Protein AF-A0A0M3IJB9-F1 (afdb_monomer_lite)

Radius of gyration: 31.83 Å; chains: 1; bounding box: 70×58×78 Å

Foldseek 3Di:
DPDDDPQLVVLVVVCVVVVNPDDDSVVSVVVVVVVVVVVVCCVVCVVVPDDPPDPVNVVVVCCVVPVDDDPDDDPDPDDDDDPPVPDPPDPPDDDDDPVVVVVVVVVVVVVVVVVVVPPPDDDDDPDPPPPPPVPPPPPPPPPPPDD

Organism: Ascaris lumbricoides (NCBI:txid6252)

pLDDT: mean 75.04, std 16.65, range [38.22, 95.81]

InterPro domains:
  IPR003162 Transcription initiation factor TAFII31 [PF02291] (3-40)
  IPR003162 Transcription initiation factor TAFII31 [PF02291] (52-94)
  IPR003162 Transcription initiation factor TAFII31 [cd07979] (5-73)
  IPR009072 Histone-fold [G3DSA:1.10.20.10] (5-51)
  IPR051431 Transcription initiation factor TFIID subunit 9/TAF9 [PTHR48068] (52-127)

Secondary structure (DSSP, 8-state):
-PPPPHHHHHHHHHHHHTT-----HHHHHHHHHHHHHHHHHHHHHTTS---SPPHHHHHHHHHHHHTSPPPP--S--S--PPPGGG-TTS-------HHHHHHHHHHHHHHHHHHHHT-SS-----PPP----S-------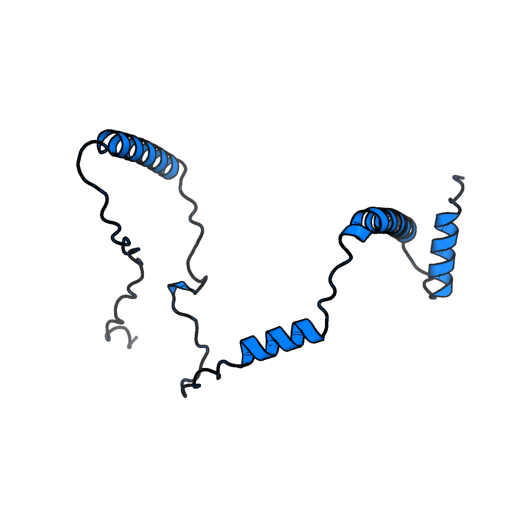TTSS--

Structure (mmCIF, N/CA/C/O backbone):
data_AF-A0A0M3IJB9-F1
#
_entry.id   AF-A0A0M3IJB9-F1
#
loop_
_atom_site.group_PDB
_atom_site.id
_atom_site.type_symbol
_atom_site.label_atom_id
_atom_site.label_alt_id
_atom_site.label_comp_id
_atom_site.label_asym_id
_atom_site.label_entity_id
_atom_site.label_seq_id
_atom_site.pdbx_PDB_ins_code
_atom_site.Cartn_x
_atom_site.Cartn_y
_atom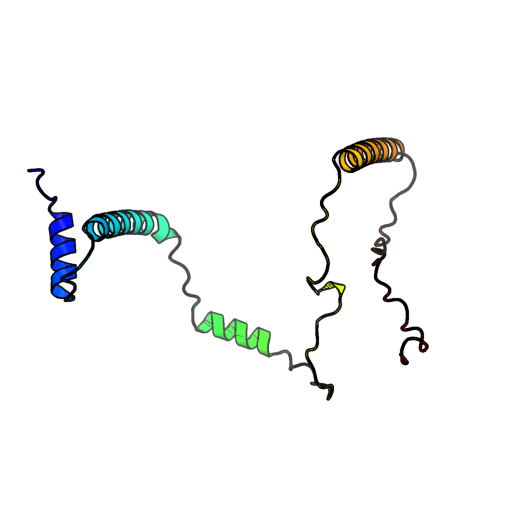_site.Cartn_z
_atom_site.occupancy
_atom_site.B_iso_or_equiv
_atom_site.auth_seq_id
_atom_site.auth_comp_id
_atom_site.auth_asym_id
_atom_site.auth_atom_id
_atom_site.pdbx_PDB_model_num
ATOM 1 N N . MET A 1 1 ? -2.837 -3.176 41.509 1.00 40.03 1 MET A N 1
ATOM 2 C CA . MET A 1 1 ? -3.456 -3.223 40.167 1.00 40.03 1 MET A CA 1
ATOM 3 C C . MET A 1 1 ? -3.021 -1.966 39.438 1.00 40.03 1 MET A C 1
ATOM 5 O O . MET A 1 1 ? -3.273 -0.887 39.954 1.00 40.03 1 MET A O 1
ATOM 9 N N . SER A 1 2 ? -2.270 -2.094 38.342 1.00 54.91 2 SER A N 1
ATOM 10 C CA . SER A 1 2 ? -1.839 -0.931 37.553 1.00 54.91 2 SER A CA 1
ATOM 11 C C . SER A 1 2 ? -3.079 -0.281 36.938 1.00 54.91 2 SER A C 1
ATOM 13 O O . SER A 1 2 ? -3.864 -0.980 36.297 1.00 54.91 2 SER A O 1
ATOM 15 N N . ALA A 1 3 ? -3.306 1.006 37.198 1.00 82.56 3 ALA A N 1
ATOM 16 C CA . ALA A 1 3 ? -4.453 1.721 36.654 1.00 82.56 3 ALA A CA 1
ATOM 17 C C . ALA A 1 3 ? -4.351 1.755 35.122 1.00 82.56 3 ALA A C 1
ATOM 19 O O . ALA A 1 3 ? -3.315 2.132 34.573 1.00 82.56 3 ALA A O 1
ATOM 20 N N . ILE A 1 4 ? -5.413 1.335 34.433 1.00 82.62 4 ILE A N 1
ATOM 21 C CA . ILE A 1 4 ? -5.486 1.422 32.972 1.00 82.62 4 ILE A CA 1
ATOM 22 C C . ILE A 1 4 ? -5.527 2.916 32.608 1.00 82.62 4 ILE A C 1
ATOM 24 O O . ILE A 1 4 ? -6.342 3.644 33.182 1.00 82.62 4 ILE A O 1
ATOM 28 N N . PRO A 1 5 ? -4.662 3.401 31.698 1.00 91.00 5 PRO A N 1
ATOM 29 C CA . PRO A 1 5 ? -4.654 4.808 31.322 1.00 91.00 5 PRO A CA 1
ATOM 30 C C . PRO A 1 5 ? -5.958 5.188 30.611 1.00 91.00 5 PRO A C 1
ATOM 32 O O . PRO A 1 5 ? -6.550 4.377 29.898 1.00 91.00 5 PRO A O 1
ATOM 35 N N . HIS A 1 6 ? -6.381 6.442 30.778 1.00 90.44 6 HIS A N 1
ATOM 36 C CA . HIS A 1 6 ? -7.628 6.964 30.211 1.00 90.44 6 HIS A CA 1
ATOM 37 C C . HIS A 1 6 ? -7.747 6.709 28.698 1.00 90.44 6 HIS A C 1
ATOM 39 O O . HIS A 1 6 ? -8.786 6.265 28.218 1.00 90.44 6 HIS A O 1
ATOM 45 N N . ASP A 1 7 ? -6.665 6.893 27.945 1.00 91.44 7 ASP A N 1
ATOM 46 C CA . ASP A 1 7 ? -6.693 6.766 26.483 1.00 91.44 7 ASP A CA 1
ATOM 47 C C . ASP A 1 7 ? -6.871 5.314 26.018 1.00 91.44 7 ASP A C 1
ATOM 49 O O . ASP A 1 7 ? -7.494 5.054 24.988 1.00 91.44 7 ASP A O 1
ATOM 53 N N . ALA A 1 8 ? -6.425 4.346 26.824 1.00 91.75 8 ALA A N 1
ATOM 54 C CA . ALA A 1 8 ? -6.732 2.942 26.581 1.00 91.75 8 ALA A CA 1
ATOM 55 C C . ALA A 1 8 ? -8.228 2.652 26.788 1.00 91.75 8 ALA A C 1
ATOM 57 O O . ALA A 1 8 ? -8.794 1.875 26.024 1.00 91.75 8 ALA A O 1
ATOM 58 N N . LEU A 1 9 ? -8.891 3.302 27.755 1.00 92.38 9 LEU A N 1
ATOM 59 C CA . LEU A 1 9 ? -10.343 3.176 27.944 1.00 92.38 9 LEU A CA 1
ATOM 60 C C . LEU A 1 9 ? -11.120 3.749 26.753 1.00 92.38 9 LEU A C 1
ATOM 62 O O . LEU A 1 9 ? -12.104 3.152 26.325 1.00 92.38 9 LEU A O 1
ATOM 66 N N . VAL A 1 10 ? -10.661 4.864 26.175 1.00 93.69 10 VAL A N 1
ATOM 67 C CA . VAL A 1 10 ? -11.279 5.447 24.973 1.00 93.69 10 VAL A CA 1
ATOM 68 C C . VAL A 1 10 ? -11.210 4.468 23.799 1.00 93.69 10 VAL A C 1
ATOM 70 O O . VAL A 1 10 ? -12.233 4.193 23.177 1.00 93.69 10 VAL A O 1
ATOM 73 N N . VAL A 1 11 ? -10.039 3.879 23.531 1.00 92.62 11 VAL A N 1
ATOM 74 C CA . VAL A 1 11 ? -9.880 2.881 22.456 1.00 92.62 11 VAL A CA 1
ATOM 75 C C . VAL A 1 11 ? -10.759 1.649 22.703 1.00 92.62 11 VAL A C 1
ATOM 77 O O . VAL A 1 11 ? -11.379 1.144 21.770 1.00 92.62 11 VAL A O 1
ATOM 80 N N . GLN A 1 12 ? -10.875 1.187 23.950 1.00 90.62 12 GLN A N 1
ATOM 81 C CA . GLN A 1 12 ? -11.756 0.067 24.305 1.00 90.62 12 GLN A CA 1
ATOM 82 C C . GLN A 1 12 ? -13.239 0.391 24.091 1.00 90.62 12 GLN A C 1
ATOM 84 O O . GLN A 1 12 ? -13.981 -0.450 23.586 1.00 90.62 12 GLN A O 1
ATOM 89 N N . ASN A 1 13 ? -13.672 1.609 24.422 1.00 92.62 13 ASN A N 1
ATOM 90 C CA . ASN A 1 13 ? -15.042 2.052 24.171 1.00 92.62 13 ASN A CA 1
ATOM 91 C C . ASN A 1 13 ? -15.347 2.113 22.668 1.00 92.62 13 ASN A C 1
ATOM 93 O O . ASN A 1 13 ? -16.408 1.656 22.255 1.00 92.62 13 ASN A O 1
ATOM 97 N N . VAL A 1 14 ? -14.398 2.573 21.846 1.00 94.25 14 VAL A N 1
ATOM 98 C CA . VAL A 1 14 ? -14.536 2.564 20.379 1.00 94.25 14 VAL A CA 1
ATOM 99 C C . VAL A 1 14 ? -14.662 1.136 19.838 1.00 94.25 14 VAL A C 1
ATOM 101 O O . VAL A 1 14 ? -15.543 0.860 19.027 1.00 94.25 14 VAL A O 1
ATOM 104 N N . LEU A 1 15 ? -13.824 0.201 20.300 1.00 92.75 15 LEU A N 1
ATOM 105 C CA . LEU A 1 15 ? -13.918 -1.209 19.894 1.00 92.75 15 LEU A CA 1
ATOM 106 C C . LEU A 1 15 ? -15.275 -1.816 20.279 1.00 92.75 15 LEU A C 1
ATOM 108 O O . LEU A 1 15 ? -15.885 -2.530 19.482 1.00 92.75 15 LEU A O 1
ATOM 112 N N . LYS A 1 16 ? -15.783 -1.463 21.462 1.00 92.62 16 LYS A N 1
ATOM 113 C CA . LYS A 1 16 ? -17.091 -1.893 21.958 1.00 92.62 16 LYS A CA 1
ATOM 114 C C . LYS A 1 16 ? -18.252 -1.336 21.128 1.00 92.62 16 LYS A C 1
ATOM 116 O O . LYS A 1 16 ? -19.177 -2.087 20.830 1.00 92.62 16 LYS A O 1
ATOM 121 N N . GLU A 1 17 ? -18.210 -0.063 20.731 1.00 95.25 17 GLU A N 1
ATOM 122 C CA . GLU A 1 17 ? -19.216 0.547 19.843 1.00 95.25 17 GLU A CA 1
ATOM 123 C C . GLU A 1 17 ? -19.224 -0.089 18.448 1.00 95.25 17 GLU A C 1
ATOM 125 O O . GLU A 1 17 ? -20.285 -0.268 17.855 1.00 95.25 17 GLU A O 1
ATOM 130 N N . MET A 1 18 ? -18.058 -0.511 17.957 1.00 92.50 18 MET A N 1
ATOM 131 C CA . MET A 1 18 ? -17.921 -1.231 16.686 1.00 92.50 18 MET A CA 1
ATOM 132 C C . MET A 1 18 ? -18.336 -2.712 16.775 1.00 92.50 18 MET A C 1
ATOM 134 O O . MET A 1 18 ? -18.203 -3.445 15.797 1.00 92.50 18 MET A O 1
ATOM 138 N N . GLY A 1 19 ? -18.830 -3.170 17.931 1.00 92.94 19 GLY A N 1
ATOM 139 C CA . GLY A 1 19 ? -19.249 -4.555 18.154 1.00 92.94 19 GLY A CA 1
ATOM 140 C C . GLY A 1 19 ? -18.093 -5.549 18.305 1.00 92.94 19 GLY A C 1
ATOM 141 O O . GLY A 1 19 ? -18.320 -6.756 18.266 1.00 92.94 19 GLY A O 1
ATOM 142 N N . VAL A 1 20 ? -16.857 -5.074 18.487 1.00 90.69 20 VAL A N 1
ATOM 143 C CA . VAL A 1 20 ? -15.672 -5.921 18.673 1.00 90.69 20 VAL A CA 1
ATOM 144 C C . VAL A 1 20 ? -15.473 -6.172 20.166 1.00 90.69 20 VAL A C 1
ATOM 146 O O . VAL A 1 20 ? -14.860 -5.376 20.876 1.00 90.69 20 VAL A O 1
ATOM 149 N N . THR A 1 21 ? -16.024 -7.281 20.657 1.00 85.56 21 THR A N 1
ATOM 150 C CA . THR A 1 21 ? -15.951 -7.669 22.077 1.00 85.56 21 THR A CA 1
ATOM 151 C C . THR A 1 21 ? -14.804 -8.624 22.394 1.00 85.56 21 THR A C 1
ATOM 153 O O . THR A 1 21 ? -14.373 -8.670 23.541 1.00 85.56 21 THR A O 1
ATOM 156 N N . ASP A 1 22 ? -14.307 -9.356 21.393 1.00 91.81 22 ASP A N 1
ATOM 157 C CA . ASP A 1 22 ? -13.195 -10.301 21.527 1.00 91.81 22 ASP A CA 1
ATOM 158 C C . ASP A 1 22 ? -11.964 -9.767 20.785 1.00 91.81 22 ASP A C 1
ATOM 160 O O . ASP A 1 22 ? -11.921 -9.722 19.554 1.00 91.81 22 ASP A O 1
ATOM 164 N N . TYR A 1 23 ? -10.962 -9.320 21.540 1.00 90.69 23 TYR A N 1
ATOM 165 C CA . TYR A 1 23 ? -9.683 -8.851 21.012 1.00 90.69 23 TYR A CA 1
ATOM 166 C C . TYR A 1 23 ? -8.552 -9.150 22.000 1.00 90.69 23 TYR A C 1
ATOM 168 O O . TYR A 1 23 ? -8.746 -9.199 23.215 1.00 90.69 23 TYR A O 1
ATOM 176 N N . GLU A 1 24 ? -7.332 -9.318 21.487 1.00 93.12 24 GLU A N 1
ATOM 177 C CA . GLU A 1 24 ? -6.157 -9.473 22.344 1.00 93.12 24 GLU A CA 1
ATOM 178 C C . GLU A 1 24 ? -5.844 -8.139 23.049 1.00 93.12 24 GLU A C 1
ATOM 180 O O . GLU A 1 24 ? -5.823 -7.093 22.393 1.00 93.12 24 GLU A O 1
ATOM 185 N N . PRO A 1 25 ? -5.511 -8.124 24.354 1.00 87.31 25 PRO A N 1
ATOM 186 C CA . PRO A 1 25 ? -5.204 -6.889 25.085 1.00 87.31 25 PRO A CA 1
ATOM 187 C C . PRO A 1 25 ? -4.084 -6.047 24.448 1.00 87.31 25 PRO A C 1
ATOM 189 O O . PRO A 1 25 ? -4.055 -4.826 24.615 1.00 87.31 25 PRO A O 1
ATOM 192 N N . ARG A 1 26 ? -3.182 -6.667 23.672 1.00 91.81 26 ARG A N 1
ATOM 193 C CA . ARG A 1 26 ? -2.128 -5.966 22.922 1.00 91.81 26 ARG A CA 1
ATOM 194 C C . ARG A 1 26 ? -2.668 -5.039 21.835 1.00 91.81 26 ARG A C 1
ATOM 196 O O . ARG A 1 26 ? -2.018 -4.036 21.554 1.00 91.81 26 ARG A O 1
ATOM 203 N N . VAL A 1 27 ? -3.841 -5.324 21.266 1.00 92.50 27 VAL A N 1
ATOM 204 C CA . VAL A 1 27 ? -4.451 -4.518 20.195 1.00 92.50 27 VAL A CA 1
ATOM 205 C C . VAL A 1 27 ? -4.685 -3.086 20.664 1.00 92.50 27 VAL A C 1
ATOM 207 O O . VAL A 1 27 ? -4.362 -2.147 19.946 1.00 92.50 27 VAL A O 1
ATOM 210 N N . VAL A 1 28 ? -5.153 -2.899 21.901 1.00 92.31 28 VAL A N 1
ATOM 211 C CA . VAL A 1 28 ? -5.364 -1.562 22.479 1.00 92.31 28 VAL A CA 1
ATOM 212 C C . VAL A 1 28 ? -4.049 -0.785 22.541 1.00 92.31 28 VAL A C 1
ATOM 214 O O . VAL A 1 28 ? -3.999 0.372 22.138 1.00 92.31 28 VAL A O 1
ATOM 217 N N . SER A 1 29 ? -2.963 -1.432 22.977 1.00 91.94 29 SER A N 1
ATOM 218 C CA . SER A 1 29 ? -1.636 -0.805 23.027 1.00 91.94 29 SER A CA 1
ATOM 219 C C . SER A 1 29 ? -1.087 -0.490 21.633 1.00 91.94 29 SER A C 1
ATOM 221 O O . SER A 1 29 ? -0.459 0.548 21.455 1.00 91.94 29 SER A O 1
ATOM 223 N N . GLN A 1 30 ? -1.318 -1.362 20.648 1.00 92.88 30 GLN A N 1
ATOM 224 C CA . GLN A 1 30 ? -0.873 -1.158 19.266 1.00 92.88 30 GLN A CA 1
ATOM 225 C C . GLN A 1 30 ? -1.638 -0.021 18.585 1.00 92.88 30 GLN A C 1
ATOM 227 O O . GLN A 1 30 ? -1.034 0.816 17.921 1.00 92.88 30 GLN A O 1
ATOM 232 N N . LEU A 1 31 ? -2.958 0.041 18.775 1.00 93.12 31 LEU A N 1
ATOM 233 C CA . LEU A 1 31 ? -3.790 1.132 18.269 1.00 93.12 31 LEU A CA 1
ATOM 234 C C . LEU A 1 31 ? -3.399 2.463 18.904 1.00 93.12 31 LEU A C 1
ATOM 236 O O . LEU A 1 31 ? -3.343 3.478 18.213 1.00 93.12 31 LEU A O 1
ATOM 240 N N . LEU A 1 32 ? -3.083 2.450 20.199 1.00 91.94 32 LEU A N 1
ATOM 241 C CA . LEU A 1 32 ? -2.611 3.628 20.906 1.00 91.94 32 LEU A CA 1
ATOM 242 C C . LEU A 1 32 ? -1.248 4.097 20.362 1.00 91.94 32 LEU A C 1
ATOM 244 O O . LEU A 1 32 ? -1.091 5.274 20.038 1.00 91.94 32 LEU A O 1
ATOM 248 N N . GLU A 1 33 ? -0.287 3.184 20.173 1.00 92.12 33 GLU A N 1
ATOM 249 C CA . GLU A 1 33 ? 1.006 3.502 19.547 1.00 92.12 33 GLU A CA 1
ATOM 250 C C . GLU A 1 33 ? 0.815 4.062 18.131 1.00 92.12 33 GLU A C 1
ATOM 252 O O . GLU A 1 33 ? 1.407 5.084 17.774 1.00 92.12 33 GLU A O 1
ATOM 257 N N . PHE A 1 34 ? -0.047 3.428 17.334 1.00 91.81 34 PHE A N 1
ATOM 258 C CA . PHE A 1 34 ? -0.378 3.884 15.992 1.00 91.81 34 PHE A CA 1
ATOM 259 C C . PHE A 1 34 ? -0.979 5.289 16.007 1.00 91.81 34 PHE A C 1
ATOM 261 O O . PHE A 1 34 ? -0.529 6.130 15.238 1.00 91.81 34 PHE A O 1
ATOM 268 N N . ALA A 1 35 ? -1.945 5.574 16.882 1.00 90.19 35 ALA A N 1
ATOM 269 C CA . ALA A 1 35 ? -2.585 6.882 16.967 1.00 90.19 35 ALA A CA 1
ATOM 270 C C . ALA A 1 35 ? -1.570 7.984 17.298 1.00 90.19 35 ALA A C 1
ATOM 272 O O . ALA A 1 35 ? -1.507 8.997 16.598 1.00 90.19 35 ALA A O 1
ATOM 273 N N . TYR A 1 36 ? -0.710 7.770 18.298 1.00 90.56 36 TYR A N 1
ATOM 274 C CA . TYR A 1 36 ? 0.317 8.751 18.650 1.00 90.56 36 TYR A CA 1
ATOM 275 C C . TYR A 1 36 ? 1.368 8.915 17.556 1.00 90.56 36 TYR A C 1
ATOM 277 O O . TYR A 1 36 ? 1.747 10.042 17.229 1.00 90.56 36 TYR A O 1
ATOM 285 N N . ARG A 1 37 ? 1.835 7.821 16.944 1.00 87.88 37 ARG A N 1
ATOM 286 C CA . ARG A 1 37 ? 2.767 7.904 15.813 1.00 87.88 37 ARG A CA 1
ATOM 287 C C . ARG A 1 37 ? 2.120 8.590 14.623 1.00 87.88 37 ARG A C 1
ATOM 289 O O . ARG A 1 37 ? 2.771 9.418 14.007 1.00 87.88 37 ARG A O 1
ATOM 296 N N . TYR A 1 38 ? 0.856 8.306 14.330 1.00 84.75 38 TYR A N 1
ATOM 297 C CA . TYR A 1 38 ? 0.121 8.911 13.230 1.00 84.75 38 TYR A CA 1
ATOM 298 C C . TYR A 1 38 ? -0.088 10.406 13.441 1.00 84.75 38 TYR A C 1
ATOM 300 O O . TYR A 1 38 ? 0.106 11.147 12.494 1.00 84.75 38 TYR A O 1
ATOM 308 N N . VAL A 1 39 ? -0.415 10.880 14.647 1.00 85.75 39 VAL A N 1
ATOM 309 C CA . VAL A 1 39 ? -0.544 12.323 14.931 1.00 85.75 39 VAL A CA 1
ATOM 310 C C . VAL A 1 39 ?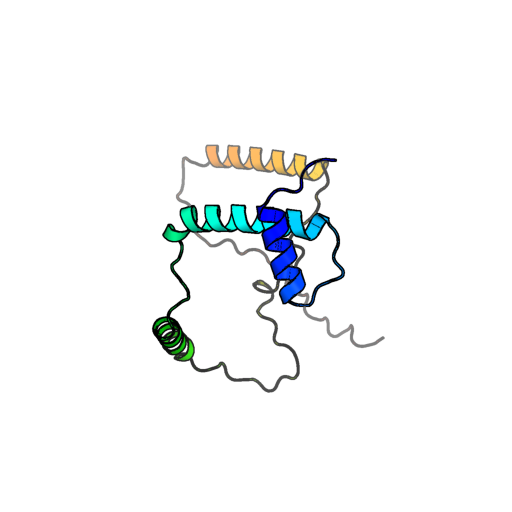 0.806 13.035 14.826 1.00 85.75 39 VAL A C 1
ATOM 312 O O . VAL A 1 39 ? 0.887 14.107 14.228 1.00 85.75 39 VAL A O 1
ATOM 315 N N . ASN A 1 40 ? 1.881 12.422 15.324 1.00 81.00 40 ASN A N 1
ATOM 316 C CA . ASN A 1 40 ? 3.235 12.955 15.154 1.00 81.00 40 ASN A CA 1
ATOM 317 C C . ASN A 1 40 ? 3.649 12.974 13.678 1.00 81.00 40 ASN A C 1
ATOM 319 O O . ASN A 1 40 ? 4.138 13.985 13.180 1.00 81.00 40 ASN A O 1
ATOM 323 N N . ILE A 1 41 ? 3.383 11.887 12.950 1.00 75.38 41 ILE A N 1
ATOM 324 C CA . ILE A 1 41 ? 3.550 11.826 11.500 1.00 75.38 41 ILE A CA 1
ATOM 325 C C . ILE A 1 41 ? 2.676 12.887 10.853 1.00 75.38 41 ILE A C 1
ATOM 327 O O . ILE A 1 41 ? 3.166 13.549 9.969 1.00 75.38 41 ILE A O 1
ATOM 331 N N . LEU A 1 42 ? 1.441 13.125 11.288 1.00 73.56 42 LEU A N 1
ATOM 332 C CA . LEU A 1 42 ? 0.544 14.123 10.713 1.00 73.56 42 LEU A CA 1
ATOM 333 C C . LEU A 1 42 ? 1.108 15.537 10.849 1.00 73.56 42 LEU A C 1
ATOM 335 O O . LEU A 1 42 ? 1.012 16.321 9.909 1.00 73.56 42 LEU A O 1
ATOM 339 N N . PHE A 1 43 ? 1.696 15.835 12.005 1.00 73.00 43 PHE A N 1
ATOM 340 C CA . PHE A 1 43 ? 2.342 17.107 12.308 1.00 73.00 43 PHE A CA 1
ATOM 341 C C . PHE A 1 43 ? 3.645 17.299 11.512 1.00 73.00 43 PHE A C 1
ATOM 343 O O . PHE A 1 43 ? 3.932 18.395 11.046 1.00 73.00 43 PHE A O 1
ATOM 350 N N . ILE A 1 44 ? 4.407 16.222 11.295 1.00 69.12 44 ILE A N 1
ATOM 351 C CA . ILE A 1 44 ? 5.659 16.235 10.516 1.00 69.12 44 ILE A CA 1
ATOM 352 C C . ILE A 1 44 ? 5.383 16.183 8.994 1.00 69.12 44 ILE A C 1
ATOM 354 O O . ILE A 1 44 ? 6.045 16.840 8.195 1.00 69.12 44 ILE A O 1
ATOM 358 N N . THR A 1 45 ? 4.379 15.413 8.577 1.00 61.41 45 THR A N 1
ATOM 359 C CA . THR A 1 45 ? 3.990 15.091 7.194 1.00 61.41 45 THR A CA 1
ATOM 360 C C . THR A 1 45 ? 2.938 16.034 6.634 1.00 61.41 45 THR A C 1
ATOM 362 O O . THR A 1 45 ? 2.622 15.922 5.452 1.00 61.41 45 THR A O 1
ATOM 365 N N . SER A 1 46 ? 2.362 16.958 7.411 1.00 59.06 46 SER A N 1
ATOM 366 C CA . SER A 1 46 ? 1.531 18.022 6.833 1.00 59.06 46 SER A CA 1
ATOM 367 C C . SER A 1 46 ? 2.315 18.852 5.812 1.00 59.06 46 SER A C 1
ATOM 369 O O . SER A 1 46 ? 1.697 19.456 4.944 1.00 59.06 46 SER A O 1
ATOM 371 N N . ALA A 1 47 ? 3.652 18.792 5.844 1.00 57.78 47 ALA A N 1
ATOM 372 C CA . ALA A 1 47 ? 4.546 19.278 4.793 1.00 57.78 47 ALA A CA 1
ATOM 373 C C . ALA A 1 47 ? 4.557 18.420 3.499 1.00 57.78 47 ALA A C 1
ATOM 375 O O . ALA A 1 47 ? 4.889 18.930 2.437 1.00 57.78 47 ALA A O 1
ATOM 376 N N . TRP A 1 48 ? 4.163 17.143 3.560 1.00 58.12 48 TRP A N 1
ATOM 377 C CA . TRP A 1 48 ? 4.133 16.170 2.450 1.00 58.12 48 TRP A CA 1
ATOM 378 C C . TRP A 1 48 ? 2.710 15.742 2.046 1.00 58.12 48 TRP A C 1
ATOM 380 O O . TRP A 1 48 ? 2.537 14.821 1.253 1.00 58.12 48 TRP A O 1
ATOM 390 N N . ARG A 1 49 ? 1.658 16.399 2.560 1.00 55.75 49 ARG A N 1
ATOM 391 C CA . ARG A 1 49 ? 0.252 16.144 2.175 1.00 55.75 49 ARG A CA 1
ATOM 392 C C . ARG A 1 49 ? -0.130 16.695 0.786 1.00 55.75 49 ARG A C 1
ATOM 394 O O . ARG A 1 49 ? -1.305 16.917 0.515 1.00 55.75 49 ARG A O 1
ATOM 401 N N . GLY A 1 50 ? 0.838 16.859 -0.111 1.00 63.75 50 GLY A N 1
ATOM 402 C CA . GLY A 1 50 ? 0.628 16.774 -1.556 1.00 63.75 50 GLY A CA 1
ATOM 403 C C . GLY A 1 50 ? 1.271 15.461 -2.006 1.00 63.75 50 GLY A C 1
ATOM 404 O O . GLY A 1 50 ? 2.447 15.251 -1.778 1.00 63.75 50 GLY A O 1
ATOM 405 N N . ALA A 1 51 ? 0.590 14.492 -2.590 1.00 63.88 51 ALA A N 1
ATOM 406 C CA . ALA A 1 51 ? -0.381 14.660 -3.640 1.00 63.88 51 ALA A CA 1
ATOM 407 C C . ALA A 1 51 ? -1.227 13.387 -3.709 1.00 63.88 51 ALA A C 1
ATOM 409 O O . ALA A 1 51 ? -0.725 12.316 -4.048 1.00 63.88 51 ALA A O 1
ATOM 410 N N . ARG A 1 52 ? -2.535 13.501 -3.468 1.00 67.12 52 ARG A N 1
ATOM 411 C CA . ARG A 1 52 ? -3.419 12.718 -4.332 1.00 67.12 52 ARG A CA 1
ATOM 412 C C . ARG A 1 52 ? -3.299 13.404 -5.693 1.00 67.12 52 ARG A C 1
ATOM 414 O O . ARG A 1 52 ? -3.576 14.603 -5.736 1.00 67.12 52 ARG A O 1
ATOM 421 N N . PRO A 1 53 ? -2.790 12.735 -6.739 1.00 74.31 53 PRO A N 1
ATOM 422 C CA . PRO A 1 53 ? -2.681 13.371 -8.040 1.00 74.31 53 PRO A CA 1
ATOM 423 C C . PRO A 1 53 ? -4.083 13.801 -8.460 1.00 74.31 53 PRO A C 1
ATOM 425 O O . PRO A 1 53 ? -5.024 13.004 -8.394 1.00 74.31 53 PRO A O 1
ATOM 428 N N . ASP A 1 54 ? -4.229 15.080 -8.796 1.00 86.94 54 ASP A N 1
ATOM 429 C CA . ASP A 1 54 ? -5.520 15.620 -9.192 1.00 86.94 54 ASP A CA 1
ATOM 430 C C . ASP A 1 54 ? -6.035 14.880 -10.433 1.00 86.94 54 ASP A C 1
ATOM 432 O O . ASP A 1 54 ? -5.263 14.450 -11.299 1.00 86.94 54 ASP A O 1
ATOM 436 N N . ARG A 1 55 ? -7.356 14.717 -10.525 1.00 89.56 55 ARG A N 1
ATOM 437 C CA . ARG A 1 55 ? -7.981 14.002 -11.641 1.00 89.56 55 ARG A CA 1
ATOM 438 C C . ARG A 1 55 ? -7.611 14.650 -12.972 1.00 89.56 55 ARG A C 1
ATOM 440 O O . ARG A 1 55 ? -7.383 13.929 -13.939 1.00 89.56 55 ARG A O 1
ATOM 447 N N . GLN A 1 56 ? -7.535 15.981 -13.017 1.00 89.94 56 GLN A N 1
ATOM 448 C CA . GLN A 1 56 ? -7.180 16.708 -14.231 1.00 89.94 56 GLN A CA 1
ATOM 449 C C . GLN A 1 56 ? -5.754 16.386 -14.687 1.00 89.94 56 GLN A C 1
ATOM 451 O O . GLN A 1 56 ? -5.538 16.102 -15.860 1.00 89.94 56 GLN A O 1
ATOM 456 N N . PHE A 1 57 ? -4.811 16.326 -13.746 1.00 89.88 57 PHE A N 1
ATOM 457 C CA . PHE A 1 57 ? -3.424 15.954 -14.021 1.00 89.88 57 PHE A CA 1
ATOM 458 C C . PHE A 1 57 ? -3.301 14.518 -14.557 1.00 89.88 57 PHE A C 1
ATOM 460 O O . PHE A 1 57 ? -2.585 14.259 -15.522 1.00 89.88 57 PHE A O 1
ATOM 467 N N . MET A 1 58 ? -4.044 13.571 -13.977 1.00 91.38 58 MET A N 1
ATOM 468 C CA . MET A 1 58 ? -4.078 12.190 -14.473 1.00 91.38 58 MET A CA 1
ATOM 469 C C . MET A 1 58 ? -4.664 12.091 -15.888 1.00 91.38 58 MET A C 1
ATOM 471 O O . MET A 1 58 ? -4.200 11.272 -16.680 1.00 91.38 58 MET A O 1
ATOM 475 N N . LEU A 1 59 ? -5.675 12.907 -16.206 1.00 94.88 59 LEU A N 1
ATOM 476 C CA . LEU A 1 59 ? -6.274 12.957 -17.541 1.00 94.88 59 LEU A CA 1
ATOM 477 C C . LEU A 1 59 ? -5.323 13.551 -18.580 1.00 94.88 59 LEU A C 1
ATOM 479 O O . LEU A 1 59 ? -5.197 12.975 -19.655 1.00 94.88 59 LEU A O 1
ATOM 483 N N . GLU A 1 60 ? -4.622 14.634 -18.247 1.00 94.00 60 GLU A N 1
ATOM 484 C CA . GLU A 1 60 ? -3.603 15.242 -19.112 1.00 94.00 60 GLU A CA 1
ATOM 485 C C . GLU A 1 60 ? -2.490 14.235 -19.452 1.00 94.00 60 GLU A C 1
ATOM 487 O O . GLU A 1 60 ? -2.148 14.029 -20.618 1.00 94.00 60 GLU A O 1
ATOM 492 N N . LEU A 1 61 ? -1.985 13.514 -18.443 1.00 92.69 61 LEU A N 1
ATOM 493 C CA . LEU A 1 61 ? -1.003 12.447 -18.650 1.00 92.69 61 LEU A CA 1
ATOM 494 C C . LEU A 1 61 ? -1.550 11.303 -19.512 1.00 92.69 61 LEU A C 1
ATOM 496 O O . LEU A 1 61 ? -0.825 10.757 -20.349 1.00 92.69 61 LEU A O 1
ATOM 500 N N . ALA A 1 62 ? -2.811 10.919 -19.303 1.00 94.81 62 ALA A N 1
ATOM 501 C CA . ALA A 1 62 ? -3.451 9.866 -20.080 1.00 94.81 62 ALA A CA 1
ATOM 502 C C . ALA A 1 62 ? -3.609 10.275 -21.549 1.00 94.81 62 ALA A C 1
ATOM 504 O O . ALA A 1 62 ? -3.293 9.477 -22.426 1.00 94.81 62 ALA A O 1
ATOM 505 N N . GLU A 1 63 ? -4.032 11.508 -21.829 1.00 95.81 63 GLU A N 1
ATOM 506 C CA . GLU A 1 63 ? -4.134 12.042 -23.189 1.00 95.81 63 GLU A CA 1
ATOM 507 C C . GLU A 1 63 ? -2.768 12.036 -23.888 1.00 95.81 63 GLU A C 1
ATOM 509 O O . GLU A 1 63 ? -2.632 11.509 -24.995 1.00 95.81 63 GLU A O 1
ATOM 514 N N . GLN A 1 64 ? -1.723 12.504 -23.198 1.00 94.62 64 GLN A N 1
ATOM 515 C CA . GLN A 1 64 ? -0.365 12.505 -23.735 1.00 94.62 64 GLN A CA 1
ATOM 516 C C . GLN A 1 64 ? 0.128 11.085 -24.062 1.00 94.62 64 GLN A C 1
ATOM 518 O O . GLN A 1 64 ? 0.703 10.861 -25.129 1.00 94.62 64 GLN A O 1
ATOM 523 N N . LYS A 1 65 ? -0.091 10.107 -23.173 1.00 92.69 65 LYS A N 1
ATOM 524 C CA . LYS A 1 65 ? 0.355 8.714 -23.371 1.00 92.69 65 LYS A CA 1
ATOM 525 C C . LYS A 1 65 ? -0.468 7.957 -24.411 1.00 92.69 65 LYS A C 1
ATOM 527 O O . LYS A 1 65 ? 0.108 7.198 -25.187 1.00 92.69 65 LYS A O 1
ATOM 532 N N . ASN A 1 66 ? -1.778 8.180 -24.447 1.00 93.50 66 ASN A N 1
ATOM 533 C CA . ASN A 1 66 ? -2.701 7.481 -25.342 1.00 93.50 66 ASN A CA 1
ATOM 534 C C . ASN A 1 66 ? -2.706 8.049 -26.771 1.00 93.50 66 ASN A C 1
ATOM 536 O O . ASN A 1 66 ? -3.337 7.468 -27.649 1.00 93.50 66 ASN A O 1
ATOM 540 N N . SER A 1 67 ? -1.987 9.148 -27.024 1.00 94.56 67 SER A N 1
ATOM 541 C CA . SER A 1 67 ? -1.776 9.696 -28.373 1.00 94.56 67 SER A CA 1
ATOM 542 C C . SER A 1 67 ? -1.037 8.736 -29.320 1.00 94.56 67 SER A C 1
ATOM 544 O O . SER 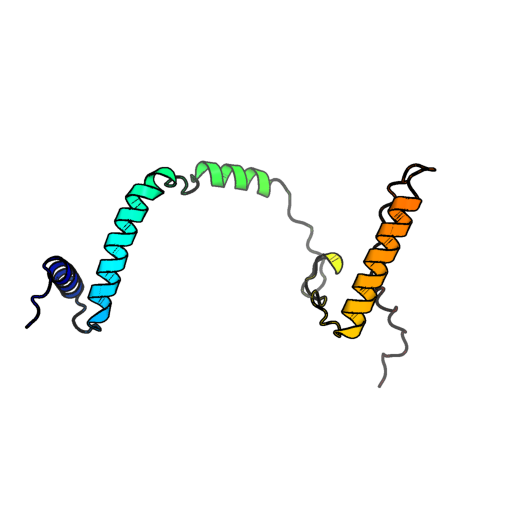A 1 67 ? -1.139 8.865 -30.540 1.00 94.56 67 SER A O 1
ATOM 546 N N . ILE A 1 68 ? -0.299 7.761 -28.776 1.00 91.62 68 ILE A N 1
ATOM 547 C CA . ILE A 1 68 ? 0.451 6.775 -29.555 1.00 91.62 68 ILE A CA 1
ATOM 548 C C . ILE A 1 68 ? -0.469 5.578 -29.850 1.00 91.62 68 ILE A C 1
ATOM 550 O O . ILE A 1 68 ? -0.899 4.904 -28.910 1.00 91.62 68 ILE A O 1
ATOM 554 N N . PRO A 1 69 ? -0.762 5.270 -31.131 1.00 90.25 69 PRO A N 1
ATOM 555 C CA . PRO A 1 69 ? -1.622 4.147 -31.475 1.00 90.25 69 PRO A CA 1
ATOM 556 C C . PRO A 1 69 ? -0.984 2.821 -31.057 1.00 90.25 69 PRO A C 1
ATOM 558 O O . PRO A 1 69 ? 0.240 2.657 -31.058 1.00 90.25 69 PRO A O 1
ATOM 561 N N . LEU A 1 70 ? -1.833 1.848 -30.725 1.00 88.50 70 LEU A N 1
ATOM 562 C CA . LEU A 1 70 ? -1.375 0.528 -30.311 1.00 88.50 70 LEU A CA 1
ATOM 563 C C . LEU A 1 70 ? -0.581 -0.159 -31.440 1.00 88.50 70 LEU A C 1
ATOM 565 O O . LEU A 1 70 ? -0.974 -0.082 -32.608 1.00 88.50 70 LEU A O 1
ATOM 569 N N . PRO A 1 71 ? 0.509 -0.879 -31.117 1.00 88.06 71 PRO A N 1
ATOM 570 C CA . PRO A 1 71 ? 1.227 -1.684 -32.096 1.00 88.06 71 PRO A CA 1
ATOM 571 C C . PRO A 1 71 ? 0.318 -2.742 -32.734 1.00 88.06 71 PRO A C 1
ATOM 573 O O . PRO A 1 71 ? -0.468 -3.393 -32.046 1.00 88.06 71 PRO A O 1
ATOM 576 N N . ALA A 1 72 ? 0.461 -2.961 -34.042 1.00 86.62 72 ALA A N 1
ATOM 577 C CA . ALA A 1 72 ? -0.320 -3.968 -34.755 1.00 86.62 72 ALA A CA 1
ATOM 578 C C . ALA A 1 72 ? -0.087 -5.378 -34.179 1.00 86.62 72 ALA A C 1
ATOM 580 O O . ALA A 1 72 ? 1.046 -5.871 -34.114 1.00 86.62 72 ALA A O 1
ATOM 581 N N . ILE A 1 73 ? -1.175 -6.046 -33.791 1.00 81.81 73 ILE A N 1
ATOM 582 C CA . ILE A 1 73 ? -1.148 -7.409 -33.256 1.00 81.81 73 ILE A CA 1
ATOM 583 C C . ILE A 1 73 ? -0.947 -8.381 -34.427 1.00 81.81 73 ILE A C 1
ATOM 585 O O . ILE A 1 73 ? -1.815 -8.528 -35.283 1.00 81.81 73 ILE A O 1
ATOM 589 N N . ARG A 1 74 ? 0.210 -9.050 -34.488 1.00 75.00 74 ARG A N 1
ATOM 590 C CA . ARG A 1 74 ? 0.471 -10.110 -35.483 1.00 75.00 74 ARG A CA 1
ATOM 591 C C . ARG A 1 74 ? -0.184 -11.422 -35.038 1.00 75.00 74 ARG A C 1
ATOM 593 O O . ARG A 1 74 ? -0.112 -11.741 -33.854 1.00 75.00 74 ARG A O 1
ATOM 600 N N . GLN A 1 75 ? -0.719 -12.204 -35.979 1.00 78.56 75 GLN A N 1
ATOM 601 C CA . GLN A 1 75 ? -1.443 -13.475 -35.765 1.00 78.56 75 GLN A CA 1
ATOM 602 C C . GLN A 1 75 ? -0.561 -14.663 -35.311 1.00 78.56 75 GLN A C 1
ATOM 604 O O . GLN A 1 75 ? -0.753 -15.795 -35.740 1.00 78.56 75 GLN A O 1
ATOM 609 N N . ASN A 1 76 ? 0.417 -14.432 -34.437 1.00 73.50 76 ASN A N 1
ATOM 610 C CA . ASN A 1 76 ? 1.196 -15.515 -33.843 1.00 73.50 76 ASN A CA 1
ATOM 611 C C . ASN A 1 76 ? 0.542 -15.872 -32.507 1.00 73.50 76 ASN A C 1
ATOM 613 O O . ASN A 1 76 ? 0.425 -15.009 -31.638 1.00 73.50 76 ASN A O 1
ATOM 617 N N . PHE A 1 77 ? 0.134 -17.126 -32.340 1.00 77.25 77 PHE A N 1
ATOM 618 C CA . PHE A 1 77 ? -0.356 -17.627 -31.060 1.00 77.25 77 PHE A CA 1
ATOM 619 C C . PHE A 1 77 ? 0.798 -17.657 -30.040 1.00 77.25 77 PHE A C 1
ATOM 621 O O . PHE A 1 77 ? 1.885 -18.140 -30.352 1.00 77.25 77 PHE A O 1
ATOM 628 N N . GLY A 1 78 ? 0.578 -17.123 -28.834 1.00 80.69 78 GLY A N 1
ATOM 629 C CA . GLY A 1 78 ? 1.542 -17.164 -27.725 1.00 80.69 78 GLY A CA 1
ATOM 630 C C . GLY A 1 78 ? 1.997 -15.798 -27.190 1.00 80.69 78 GLY A C 1
ATOM 631 O O . GLY A 1 78 ? 1.684 -14.741 -27.737 1.00 80.69 78 GLY A O 1
ATOM 632 N N . MET A 1 79 ? 2.744 -15.827 -26.081 1.00 79.56 79 MET A N 1
ATOM 633 C CA . MET A 1 79 ? 3.257 -14.634 -25.395 1.00 79.56 79 MET A CA 1
ATOM 634 C C . MET A 1 79 ? 4.460 -14.042 -26.137 1.00 79.56 79 MET A C 1
ATOM 636 O O . MET A 1 79 ? 5.484 -14.701 -26.314 1.00 79.56 79 MET A O 1
ATOM 640 N N . ARG A 1 80 ? 4.374 -12.766 -26.531 1.00 79.06 80 ARG A N 1
ATOM 641 C CA . ARG A 1 80 ? 5.513 -12.024 -27.089 1.00 79.06 80 ARG A CA 1
ATOM 642 C C . ARG A 1 80 ? 6.361 -11.460 -25.959 1.00 79.06 80 ARG A C 1
ATOM 644 O O . ARG A 1 80 ? 6.038 -10.416 -25.399 1.00 79.06 80 ARG A O 1
ATOM 651 N N . LEU A 1 81 ? 7.452 -12.148 -25.643 1.00 82.62 81 LEU A N 1
ATOM 652 C CA . LEU A 1 81 ? 8.473 -11.584 -24.771 1.00 82.62 81 LEU A CA 1
ATOM 653 C C . LEU A 1 81 ? 9.165 -10.401 -25.477 1.00 82.62 81 LEU A C 1
ATOM 655 O O . LEU A 1 81 ? 9.327 -10.429 -26.705 1.00 82.62 81 LEU A O 1
ATOM 659 N N . PRO A 1 82 ? 9.579 -9.360 -24.730 1.00 81.44 82 PRO A N 1
ATOM 660 C CA . PRO A 1 82 ? 10.529 -8.369 -25.221 1.00 81.44 82 PRO A CA 1
ATOM 661 C C . PRO A 1 82 ? 11.793 -9.038 -25.785 1.00 81.44 82 PRO A C 1
ATOM 663 O O . PRO A 1 82 ? 12.035 -10.225 -25.578 1.00 81.44 82 PRO A O 1
ATOM 666 N N . ASN A 1 83 ? 12.641 -8.282 -26.487 1.00 78.19 83 ASN A N 1
ATOM 667 C CA . ASN A 1 83 ? 13.955 -8.798 -26.893 1.00 78.19 83 ASN A CA 1
ATOM 668 C C . ASN A 1 83 ? 14.690 -9.390 -25.670 1.00 78.19 83 ASN A C 1
ATOM 670 O O . ASN A 1 83 ? 14.541 -8.867 -24.567 1.00 78.19 83 ASN A O 1
ATOM 674 N N . ASP A 1 84 ? 15.484 -10.446 -25.866 1.00 75.94 84 ASP A N 1
ATOM 675 C CA . ASP A 1 84 ? 16.221 -11.156 -24.808 1.00 75.94 84 ASP A CA 1
ATOM 676 C C . ASP A 1 84 ? 17.004 -10.206 -23.881 1.00 75.94 84 ASP A C 1
ATOM 678 O O . ASP A 1 84 ? 17.050 -10.409 -22.675 1.00 75.94 84 ASP A O 1
ATOM 682 N N . ARG A 1 85 ? 17.510 -9.083 -24.415 1.00 76.56 85 ARG A N 1
ATOM 683 C CA . ARG A 1 85 ? 18.198 -8.028 -23.638 1.00 76.56 85 ARG A CA 1
ATOM 684 C C . ARG A 1 85 ? 17.324 -7.315 -22.599 1.00 76.56 85 ARG A C 1
ATOM 686 O O . ARG A 1 85 ? 17.850 -6.723 -21.666 1.00 76.56 85 ARG A O 1
ATOM 693 N N . PHE A 1 86 ? 16.011 -7.323 -22.790 1.00 77.12 86 PHE A N 1
ATOM 694 C CA . PHE A 1 86 ? 15.021 -6.763 -21.869 1.00 77.12 86 PHE A CA 1
ATOM 695 C C . PHE A 1 86 ? 14.299 -7.860 -21.073 1.00 77.12 86 PHE A C 1
ATOM 697 O O . PHE A 1 86 ? 13.386 -7.559 -20.306 1.00 77.12 86 PHE A O 1
ATOM 704 N N . CYS A 1 87 ? 14.684 -9.127 -21.253 1.00 80.06 87 CYS A N 1
ATOM 705 C CA . CYS A 1 87 ? 14.156 -10.242 -20.485 1.00 80.06 87 CYS A CA 1
ATOM 706 C C . CYS A 1 87 ? 15.046 -10.500 -19.264 1.00 80.06 87 CYS A C 1
ATOM 708 O O . CYS A 1 87 ? 16.235 -10.780 -19.391 1.00 80.06 87 CYS A O 1
ATOM 710 N N . LEU A 1 88 ? 14.455 -10.490 -18.067 1.00 78.25 88 LEU A N 1
ATOM 711 C CA . LEU A 1 88 ? 15.134 -10.835 -16.807 1.00 78.25 88 LEU A CA 1
ATOM 712 C C . LEU A 1 88 ? 15.272 -12.358 -16.619 1.00 78.25 88 LEU A C 1
ATOM 714 O O . LEU A 1 88 ? 15.085 -12.882 -15.528 1.00 78.25 88 LEU A O 1
ATOM 718 N N . VAL A 1 89 ? 15.549 -13.081 -17.704 1.00 75.19 89 VAL A N 1
ATOM 719 C CA . VAL A 1 89 ? 15.681 -14.549 -17.711 1.00 75.19 89 VAL A CA 1
ATOM 720 C C . VAL A 1 89 ? 17.129 -14.967 -17.426 1.00 75.19 89 VAL A C 1
ATOM 722 O O . VAL A 1 89 ? 17.406 -16.115 -17.091 1.00 75.19 89 VAL A O 1
ATOM 725 N N . GLN A 1 90 ? 18.072 -14.029 -17.529 1.00 70.25 90 GLN A N 1
ATOM 726 C CA . GLN A 1 90 ? 19.491 -14.299 -17.350 1.00 70.25 90 GLN A CA 1
ATOM 727 C C . GLN A 1 90 ? 19.888 -14.273 -15.863 1.00 70.25 90 GLN A C 1
ATOM 729 O O . GLN A 1 90 ? 19.430 -13.393 -15.129 1.00 70.25 90 GLN A O 1
ATOM 734 N N . PRO A 1 91 ? 20.785 -15.175 -15.408 1.00 67.38 91 PRO A N 1
ATOM 735 C CA . PRO A 1 91 ? 21.380 -15.088 -14.080 1.00 67.38 91 PRO A CA 1
ATOM 736 C C . PRO A 1 91 ? 22.158 -13.774 -13.949 1.00 67.38 91 PRO A C 1
ATOM 738 O O . PRO A 1 91 ? 23.250 -13.620 -14.491 1.00 67.38 91 PRO A O 1
ATOM 741 N N . ASN A 1 92 ? 21.587 -12.820 -13.219 1.00 70.25 92 ASN A N 1
ATOM 742 C CA . ASN A 1 92 ? 22.219 -11.539 -12.897 1.00 70.25 92 ASN A CA 1
ATOM 743 C C . ASN A 1 92 ? 23.182 -11.640 -11.701 1.00 70.25 92 ASN A C 1
ATOM 745 O O . ASN A 1 92 ? 23.896 -10.686 -11.400 1.00 70.25 92 ASN A O 1
ATOM 749 N N . MET A 1 93 ? 23.217 -12.797 -11.035 1.00 72.81 93 MET A N 1
ATOM 750 C CA . MET A 1 93 ? 24.103 -13.090 -9.919 1.00 72.81 93 MET A CA 1
ATOM 751 C C . MET A 1 93 ? 24.856 -14.389 -10.195 1.00 72.81 93 MET A C 1
ATOM 753 O O . MET A 1 93 ? 24.262 -15.451 -10.368 1.00 72.81 93 MET A O 1
ATOM 757 N N . GLN A 1 94 ? 26.182 -14.304 -10.202 1.00 73.56 94 GLN A N 1
ATOM 758 C CA . GLN A 1 94 ? 27.056 -15.468 -10.211 1.00 73.56 94 GLN A CA 1
ATOM 759 C C . GLN A 1 94 ? 27.880 -15.453 -8.934 1.00 73.56 94 GLN A C 1
ATOM 761 O O . GLN A 1 94 ? 28.671 -14.535 -8.704 1.00 73.56 94 GLN A O 1
ATOM 766 N N . TRP A 1 95 ? 27.716 -16.483 -8.112 1.00 74.56 95 TRP A N 1
ATOM 767 C CA . TRP A 1 95 ? 28.610 -16.704 -6.987 1.00 74.56 95 TRP A CA 1
ATOM 768 C C . TRP A 1 95 ? 29.966 -17.134 -7.536 1.00 74.56 95 TRP A C 1
ATOM 770 O O . TRP A 1 95 ? 30.097 -18.173 -8.184 1.00 74.56 95 TRP A O 1
ATOM 780 N N . LYS A 1 96 ? 30.978 -16.294 -7.331 1.00 78.94 96 LYS A N 1
ATOM 781 C CA . LYS A 1 96 ? 32.362 -16.605 -7.691 1.00 78.94 96 LYS A CA 1
ATOM 782 C C . LYS A 1 96 ? 33.058 -17.226 -6.483 1.00 78.94 96 LYS A C 1
ATOM 784 O O . LYS A 1 96 ? 32.804 -16.824 -5.348 1.00 78.94 96 LYS A O 1
ATOM 789 N N . SER A 1 97 ? 33.946 -18.190 -6.724 1.00 82.69 97 SER A N 1
ATOM 790 C CA . SER A 1 97 ? 34.803 -18.728 -5.665 1.00 82.69 97 SER A CA 1
ATOM 791 C C . SER A 1 97 ? 35.715 -17.631 -5.106 1.00 82.69 97 SER A C 1
ATOM 793 O O . SER A 1 97 ? 36.013 -16.637 -5.778 1.00 82.69 97 SER A O 1
ATOM 795 N N . ARG A 1 98 ? 36.177 -17.807 -3.862 1.00 77.06 98 ARG A N 1
ATOM 796 C CA . ARG A 1 98 ? 37.072 -16.841 -3.199 1.00 77.06 98 ARG A CA 1
ATOM 797 C C . ARG A 1 98 ? 38.379 -16.639 -3.973 1.00 77.06 98 ARG A C 1
ATOM 799 O O . ARG A 1 98 ? 38.895 -15.530 -3.979 1.00 77.06 98 ARG A O 1
ATOM 806 N N . GLU A 1 99 ? 38.876 -17.677 -4.640 1.00 85.88 99 GLU A N 1
ATOM 807 C CA . GLU A 1 99 ? 40.057 -17.625 -5.517 1.00 85.88 99 GLU A CA 1
ATOM 808 C C . GLU A 1 99 ? 39.798 -16.751 -6.745 1.00 85.88 99 GLU A C 1
ATOM 810 O O . GLU A 1 99 ? 40.512 -15.779 -6.972 1.00 85.88 99 GLU A O 1
ATOM 815 N N . ARG A 1 100 ? 38.690 -16.997 -7.455 1.00 80.19 100 ARG A N 1
ATOM 816 C CA . ARG A 1 100 ? 38.304 -16.222 -8.640 1.00 80.19 100 ARG A CA 1
ATOM 817 C C . ARG A 1 100 ? 38.080 -14.743 -8.314 1.00 80.19 100 ARG A C 1
ATOM 819 O O . ARG A 1 100 ? 38.375 -13.878 -9.130 1.00 80.19 100 ARG A O 1
ATOM 826 N N . LEU A 1 101 ? 37.562 -14.434 -7.121 1.00 80.25 101 LEU A N 1
ATOM 827 C CA . LEU A 1 101 ? 37.413 -13.055 -6.638 1.00 80.25 101 LEU A CA 1
ATOM 828 C C . LEU A 1 101 ? 38.763 -12.364 -6.397 1.00 80.25 101 LEU A C 1
ATOM 830 O O . LEU A 1 101 ? 38.882 -11.176 -6.689 1.00 80.25 101 LEU A O 1
ATOM 834 N N . ARG A 1 102 ? 39.771 -13.092 -5.895 1.00 82.31 102 ARG A N 1
ATOM 835 C CA . ARG A 1 102 ? 41.135 -12.565 -5.718 1.00 82.31 102 ARG A CA 1
ATOM 836 C C . ARG A 1 102 ? 41.797 -12.292 -7.063 1.00 82.31 102 ARG A C 1
ATOM 838 O O . ARG A 1 102 ? 42.279 -11.187 -7.270 1.00 82.31 102 ARG A O 1
ATOM 845 N N . GLU A 1 103 ? 41.716 -13.237 -7.997 1.00 86.12 103 GLU A N 1
ATOM 846 C CA . GLU A 1 103 ? 42.249 -13.077 -9.357 1.00 86.12 103 GLU A CA 1
ATOM 847 C C . GLU A 1 103 ? 41.633 -11.870 -10.081 1.00 86.12 103 GLU A C 1
ATOM 849 O O . GLU A 1 103 ? 42.342 -11.086 -10.707 1.00 86.12 103 GLU A O 1
ATOM 854 N N . LEU A 1 104 ? 40.318 -11.669 -9.952 1.00 82.31 104 LEU A N 1
ATOM 855 C CA . LEU A 1 104 ? 39.622 -10.508 -10.515 1.00 82.31 104 LEU A CA 1
ATOM 856 C C . LEU A 1 104 ? 40.051 -9.186 -9.869 1.00 82.31 104 LEU A C 1
ATOM 858 O O . LEU A 1 104 ? 40.180 -8.184 -10.570 1.00 82.31 104 LEU A O 1
ATOM 862 N N . ALA A 1 105 ? 40.271 -9.165 -8.553 1.00 83.25 105 ALA A N 1
ATOM 863 C CA . ALA A 1 105 ? 40.773 -7.980 -7.862 1.00 83.25 105 ALA A CA 1
ATOM 864 C C . ALA A 1 105 ? 42.211 -7.646 -8.295 1.00 83.25 105 ALA A C 1
ATOM 866 O O . ALA A 1 105 ? 42.530 -6.484 -8.550 1.00 83.25 105 ALA A O 1
ATOM 867 N N . GLU A 1 106 ? 43.056 -8.665 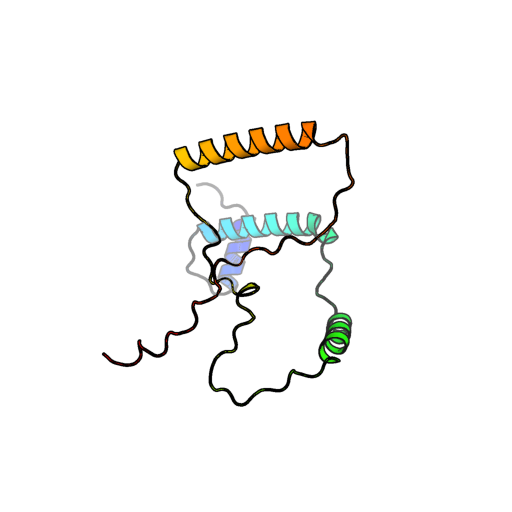-8.457 1.00 87.12 106 GLU A N 1
ATOM 868 C CA . GLU A 1 106 ? 44.417 -8.515 -8.971 1.00 87.12 106 GLU A CA 1
ATOM 869 C C . GLU A 1 106 ? 44.419 -8.019 -10.423 1.00 87.12 106 GLU A C 1
ATOM 871 O O . GLU A 1 106 ? 45.146 -7.079 -10.740 1.00 87.12 106 GLU A O 1
ATOM 876 N N . GLN A 1 107 ? 43.565 -8.567 -11.291 1.00 82.69 107 GLN A N 1
ATOM 877 C CA . GLN A 1 107 ? 43.408 -8.103 -12.674 1.00 82.69 107 GLN A CA 1
ATOM 878 C C . GLN A 1 107 ? 42.877 -6.668 -12.753 1.00 82.69 107 GLN A C 1
ATOM 880 O O . GLN A 1 107 ? 43.407 -5.877 -13.525 1.00 82.69 107 GLN A O 1
ATOM 885 N N . MET A 1 108 ? 41.897 -6.287 -11.924 1.00 77.62 108 MET A N 1
ATOM 886 C CA . MET A 1 108 ? 41.435 -4.893 -11.859 1.00 77.62 108 MET A CA 1
ATOM 887 C C . MET A 1 108 ? 42.548 -3.943 -11.410 1.00 77.62 108 MET A C 1
ATOM 889 O O . MET A 1 108 ? 42.658 -2.844 -11.947 1.00 77.62 108 MET A O 1
ATOM 893 N N . SER A 1 109 ? 43.408 -4.370 -10.479 1.00 77.88 109 SER A N 1
ATOM 894 C CA . SER A 1 109 ? 44.551 -3.563 -10.040 1.00 77.88 109 SER A CA 1
ATOM 895 C C . SER A 1 109 ? 45.644 -3.430 -11.110 1.00 77.88 109 SER A C 1
ATOM 897 O O . SER A 1 109 ? 46.270 -2.375 -11.214 1.00 77.88 109 SER A O 1
ATOM 899 N N . ARG A 1 110 ? 45.858 -4.471 -11.932 1.00 76.75 110 ARG A N 1
ATOM 900 C CA . ARG A 1 110 ? 46.787 -4.435 -13.074 1.00 76.75 110 ARG A CA 1
ATOM 901 C C . ARG A 1 110 ? 46.252 -3.550 -14.191 1.00 76.75 110 ARG A C 1
ATOM 903 O O . ARG A 1 110 ? 46.967 -2.657 -14.622 1.00 76.75 110 ARG A O 1
ATOM 910 N N . ASN A 1 111 ? 44.983 -3.712 -14.564 1.00 70.44 111 ASN A N 1
ATOM 911 C CA . ASN A 1 111 ? 44.357 -2.887 -15.595 1.00 70.44 111 ASN A CA 1
ATOM 912 C C . ASN A 1 111 ? 44.340 -1.406 -15.194 1.00 70.44 111 ASN A C 1
ATOM 914 O O . ASN A 1 111 ? 44.652 -0.568 -16.025 1.00 70.44 111 ASN A O 1
ATOM 918 N N . GLN A 1 112 ? 44.066 -1.069 -13.925 1.00 66.38 112 GLN A N 1
ATOM 919 C CA . GLN A 1 112 ? 44.147 0.320 -13.446 1.00 66.38 112 GLN A CA 1
ATOM 920 C C . GLN A 1 112 ? 45.570 0.897 -13.505 1.00 66.38 112 GLN A C 1
ATOM 922 O O . GLN A 1 112 ? 45.729 2.083 -13.792 1.00 66.38 112 GLN A O 1
ATOM 927 N N . LYS A 1 113 ? 46.605 0.081 -13.253 1.00 65.81 113 LYS A N 1
ATOM 928 C CA . LYS A 1 113 ? 48.007 0.493 -13.433 1.00 65.81 113 LYS A CA 1
ATOM 929 C C . LYS A 1 113 ? 48.350 0.709 -14.907 1.00 65.81 113 LYS A C 1
ATOM 931 O O . LYS A 1 113 ? 48.919 1.740 -15.241 1.00 65.81 113 LYS A O 1
ATOM 936 N N . GLU A 1 114 ? 47.940 -0.204 -15.782 1.00 59.53 114 GLU A N 1
ATOM 937 C CA . GLU A 1 114 ? 48.150 -0.092 -17.230 1.00 59.53 114 GLU A CA 1
ATOM 938 C C . GLU A 1 114 ? 47.388 1.103 -17.838 1.00 59.53 114 GLU A C 1
ATOM 940 O O . GLU A 1 114 ? 47.896 1.773 -18.732 1.00 59.53 114 GLU A O 1
ATOM 945 N N . GLU A 1 115 ? 46.195 1.435 -17.334 1.00 56.53 115 GLU A N 1
ATOM 946 C CA . GLU A 1 115 ? 45.406 2.597 -17.772 1.00 56.53 115 GLU A CA 1
ATOM 947 C C . GLU A 1 115 ? 46.003 3.931 -17.296 1.00 56.53 115 GLU A C 1
ATOM 949 O O . GLU A 1 115 ? 45.927 4.931 -18.011 1.00 56.53 115 GLU A O 1
ATOM 954 N N . ALA A 1 116 ? 46.640 3.946 -16.120 1.00 59.78 116 ALA A N 1
ATOM 955 C CA . ALA A 1 116 ? 47.399 5.096 -15.631 1.00 59.78 116 ALA A CA 1
ATOM 956 C C . ALA A 1 116 ? 48.689 5.313 -16.443 1.00 59.78 116 ALA A C 1
ATOM 958 O O . ALA A 1 116 ? 49.046 6.455 -16.732 1.00 59.78 116 ALA A O 1
ATOM 959 N N . GLU A 1 117 ? 49.348 4.235 -16.876 1.00 57.62 117 GLU A N 1
ATOM 960 C CA . GLU A 1 117 ? 50.549 4.281 -17.722 1.00 57.62 117 GLU A CA 1
ATOM 961 C C . GLU A 1 117 ? 50.234 4.624 -19.195 1.00 57.62 117 GLU A C 1
ATOM 963 O O . GLU A 1 117 ? 51.042 5.260 -19.869 1.00 57.62 117 GLU A O 1
ATOM 968 N N . ARG A 1 118 ? 49.030 4.302 -19.693 1.00 47.22 118 ARG A N 1
ATOM 969 C CA . ARG A 1 118 ? 48.552 4.592 -21.064 1.00 47.22 118 ARG A CA 1
ATOM 970 C C . ARG A 1 118 ? 47.850 5.952 -21.205 1.00 47.22 118 ARG A C 1
ATOM 972 O O . ARG A 1 118 ? 46.954 6.104 -22.033 1.00 47.22 118 ARG A O 1
ATOM 979 N N . SER A 1 119 ? 48.205 6.941 -20.390 1.00 46.88 119 SER A N 1
ATOM 980 C CA . SER A 1 119 ? 47.559 8.264 -20.397 1.00 46.88 119 SER A CA 1
ATOM 981 C C . SER A 1 119 ? 48.344 9.356 -21.138 1.00 46.88 119 SER A C 1
ATOM 983 O O . SER A 1 119 ? 47.901 10.502 -21.164 1.00 46.88 119 SER A O 1
ATOM 985 N N . THR A 1 120 ? 49.451 9.026 -21.817 1.00 55.84 120 THR A N 1
ATOM 986 C CA . THR A 1 120 ? 50.240 10.026 -22.561 1.00 55.84 120 THR A CA 1
ATOM 987 C C . THR A 1 120 ? 50.054 10.058 -24.077 1.00 55.84 120 THR A C 1
ATOM 989 O O . THR A 1 120 ? 50.324 11.109 -24.647 1.00 55.84 120 THR A O 1
ATOM 992 N N . GLU A 1 121 ? 49.531 9.035 -24.765 1.00 51.59 121 GLU A N 1
ATOM 993 C CA . GLU A 1 121 ? 49.363 9.120 -26.229 1.00 51.59 121 GLU A CA 1
ATOM 994 C C . GLU A 1 121 ? 48.073 8.442 -26.739 1.00 51.59 121 GLU A C 1
ATOM 996 O O . GLU A 1 121 ? 47.903 7.228 -26.656 1.00 51.59 121 GLU A O 1
ATOM 1001 N N . THR A 1 122 ? 47.204 9.261 -27.351 1.00 48.50 122 THR A N 1
ATOM 1002 C CA . THR A 1 122 ? 45.986 8.987 -28.159 1.00 48.50 122 THR A CA 1
ATOM 1003 C C . THR A 1 122 ? 44.600 9.089 -27.476 1.00 48.50 122 THR A C 1
ATOM 1005 O O . THR A 1 122 ? 44.334 8.433 -26.469 1.00 48.50 122 THR A O 1
ATOM 1008 N N . PRO A 1 123 ? 43.666 9.898 -28.033 1.00 48.25 123 PRO A N 1
ATOM 1009 C CA . PRO A 1 123 ? 42.315 10.057 -27.495 1.00 48.25 123 PRO A CA 1
ATOM 1010 C C . PRO A 1 123 ? 41.445 8.813 -27.736 1.00 48.25 123 PRO A C 1
ATOM 1012 O O . PRO A 1 123 ? 41.382 8.274 -28.842 1.00 48.25 123 PRO A O 1
ATOM 1015 N N . ARG A 1 124 ? 40.724 8.389 -26.689 1.00 50.06 124 ARG A N 1
ATOM 1016 C CA . ARG A 1 124 ? 39.748 7.288 -26.712 1.00 50.06 124 ARG A CA 1
ATOM 1017 C C . ARG A 1 124 ? 38.663 7.523 -27.769 1.00 50.06 124 ARG A C 1
ATOM 1019 O O . ARG A 1 124 ? 37.814 8.397 -27.618 1.00 50.06 124 ARG A O 1
ATOM 1026 N N . GLN A 1 125 ? 38.643 6.683 -28.801 1.00 47.75 125 GLN A N 1
ATOM 1027 C CA . GLN A 1 125 ? 37.495 6.532 -29.691 1.00 47.75 125 GLN A CA 1
ATOM 1028 C C . GLN A 1 125 ? 36.353 5.871 -28.902 1.00 47.75 125 GLN A C 1
ATOM 1030 O O . GLN A 1 125 ? 36.479 4.731 -28.459 1.00 47.75 125 GLN A O 1
ATOM 1035 N N . THR A 1 126 ? 35.237 6.579 -28.713 1.00 46.00 126 THR A N 1
ATOM 1036 C CA . THR A 1 126 ? 34.002 6.082 -28.080 1.00 46.00 126 THR A CA 1
ATOM 1037 C C . THR A 1 126 ? 33.265 5.125 -29.015 1.00 46.00 126 THR A C 1
ATOM 1039 O O . THR A 1 126 ? 32.149 5.376 -29.465 1.00 46.00 126 THR A O 1
ATOM 1042 N N . ARG A 1 127 ? 33.897 4.002 -29.357 1.00 38.22 127 ARG A N 1
ATOM 1043 C CA . ARG A 1 127 ? 33.186 2.907 -30.005 1.00 38.22 127 ARG A CA 1
ATOM 1044 C C . ARG A 1 127 ? 32.426 2.178 -28.895 1.00 38.22 127 ARG A C 1
ATOM 1046 O O . ARG A 1 127 ? 33.080 1.718 -27.962 1.00 38.22 127 ARG A O 1
ATOM 1053 N N . PRO A 1 128 ? 31.084 2.099 -28.928 1.00 45.22 128 PRO A N 1
ATOM 1054 C CA . PRO A 1 128 ? 30.364 1.287 -27.959 1.00 45.22 12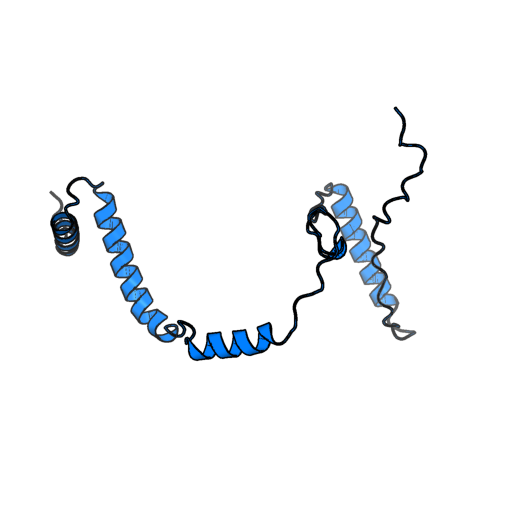8 PRO A CA 1
ATOM 1055 C C . PRO A 1 128 ? 30.898 -0.139 -28.079 1.00 45.22 128 PRO A C 1
ATOM 1057 O O . PRO A 1 128 ? 30.818 -0.744 -29.152 1.00 45.22 128 PRO A O 1
ATOM 1060 N N . GLU A 1 129 ? 31.511 -0.645 -27.012 1.00 47.84 129 GLU A N 1
ATOM 1061 C CA . GLU A 1 129 ? 31.927 -2.037 -26.973 1.00 47.84 129 GLU A CA 1
ATOM 1062 C C . GLU A 1 129 ? 30.673 -2.889 -27.130 1.00 47.84 129 GLU A C 1
ATOM 1064 O O . GLU A 1 129 ? 29.691 -2.749 -26.393 1.00 47.84 129 GLU A O 1
ATOM 1069 N N . ALA A 1 130 ? 30.679 -3.742 -28.151 1.00 48.81 130 ALA A N 1
ATOM 1070 C CA . ALA A 1 130 ? 29.657 -4.751 -28.291 1.00 48.81 130 ALA A CA 1
ATOM 1071 C C . ALA A 1 130 ? 29.768 -5.640 -27.054 1.00 48.81 130 ALA A C 1
ATOM 1073 O O . ALA A 1 130 ? 30.714 -6.419 -26.940 1.00 48.81 130 ALA A O 1
ATOM 1074 N N . ILE A 1 131 ? 28.811 -5.522 -26.129 1.00 52.28 131 ILE A N 1
ATOM 1075 C CA . ILE A 1 131 ? 28.578 -6.568 -25.138 1.00 52.28 131 ILE A CA 1
ATOM 1076 C C . ILE A 1 131 ? 28.380 -7.818 -25.980 1.00 52.28 131 ILE A C 1
ATOM 1078 O O . ILE A 1 131 ? 27.370 -7.946 -26.679 1.00 52.28 131 ILE A O 1
ATOM 1082 N N . THR A 1 132 ? 29.390 -8.687 -26.001 1.00 50.31 132 THR A N 1
ATOM 1083 C CA . THR A 1 132 ? 29.275 -9.978 -26.656 1.00 50.31 132 THR A CA 1
ATOM 1084 C C . THR A 1 132 ? 28.237 -10.724 -25.839 1.00 50.31 132 THR A C 1
ATOM 1086 O O . THR A 1 132 ? 28.498 -11.268 -24.769 1.00 50.31 132 THR A O 1
ATOM 1089 N N . SER A 1 133 ? 26.983 -10.637 -26.275 1.00 48.12 133 SER A N 1
ATOM 1090 C CA . SER A 1 133 ? 25.934 -11.477 -25.742 1.00 48.12 133 SER A CA 1
ATOM 1091 C C . SER A 1 133 ? 26.414 -12.899 -25.987 1.00 48.12 133 SER A C 1
ATOM 1093 O O . SER A 1 133 ? 26.458 -13.344 -27.134 1.00 48.12 133 SER A O 1
ATOM 1095 N N . VAL A 1 134 ? 26.793 -13.608 -24.924 1.00 56.31 134 VAL A N 1
ATOM 1096 C CA . VAL A 1 134 ? 27.250 -15.007 -25.001 1.00 56.31 134 VAL A CA 1
ATOM 1097 C C . VAL A 1 134 ? 26.143 -15.917 -25.564 1.00 56.31 134 VAL A C 1
ATOM 1099 O O . VAL A 1 134 ? 26.374 -17.063 -25.923 1.00 56.31 134 VAL A O 1
ATOM 1102 N N . LEU A 1 135 ? 24.932 -15.384 -25.729 1.00 53.78 135 LEU A N 1
ATOM 1103 C CA . LEU A 1 135 ? 23.784 -16.040 -26.326 1.00 53.78 135 LEU A CA 1
ATOM 1104 C C . LEU A 1 135 ? 23.518 -15.515 -27.745 1.00 53.78 135 LEU A C 1
ATOM 1106 O O . LEU A 1 135 ? 22.453 -14.978 -28.041 1.00 53.78 135 LEU A O 1
ATOM 1110 N N . LYS A 1 136 ? 24.443 -15.767 -28.678 1.00 52.47 136 LYS A N 1
ATOM 1111 C CA . LYS A 1 136 ? 23.972 -16.210 -29.995 1.00 52.47 136 LYS A CA 1
ATOM 1112 C C . LYS A 1 136 ? 23.422 -17.602 -29.698 1.00 52.47 136 LYS A C 1
ATOM 1114 O O . LYS A 1 136 ? 24.217 -18.516 -29.490 1.00 52.47 136 LYS A O 1
ATOM 1119 N N . ARG A 1 137 ? 22.095 -17.751 -29.535 1.00 50.47 137 ARG A N 1
ATOM 1120 C CA . ARG A 1 137 ? 21.494 -19.097 -29.550 1.00 50.47 137 ARG A CA 1
ATOM 1121 C C . ARG A 1 137 ? 22.134 -19.775 -30.752 1.00 50.47 137 ARG A C 1
ATOM 1123 O O . ARG A 1 137 ? 22.118 -19.175 -31.834 1.00 50.47 137 ARG A O 1
ATOM 1130 N N . ARG A 1 138 ? 22.812 -20.910 -30.544 1.00 50.56 138 ARG A N 1
ATOM 1131 C CA . ARG A 1 138 ? 23.323 -21.653 -31.694 1.00 50.56 138 ARG A CA 1
ATOM 1132 C C . ARG A 1 138 ? 22.117 -21.837 -32.619 1.00 50.56 138 ARG A C 1
ATOM 1134 O O . ARG A 1 138 ? 21.018 -22.048 -32.088 1.00 50.56 138 ARG A O 1
ATOM 1141 N N . PRO A 1 139 ? 22.259 -21.600 -33.935 1.00 46.84 139 PRO A N 1
ATOM 1142 C CA . PRO A 1 139 ? 21.192 -21.970 -34.852 1.00 46.84 139 PRO A CA 1
ATOM 1143 C C . PRO A 1 139 ? 20.758 -23.388 -34.476 1.00 46.84 139 PRO A C 1
ATOM 1145 O O . PRO A 1 139 ? 21.603 -24.195 -34.099 1.00 46.84 139 PRO A O 1
ATOM 1148 N N . ILE A 1 140 ? 19.447 -23.623 -34.435 1.00 49.78 140 ILE A N 1
ATOM 1149 C CA . ILE A 1 140 ? 18.930 -24.982 -34.302 1.00 49.78 140 ILE A CA 1
ATOM 1150 C C . ILE A 1 140 ? 19.559 -25.736 -35.465 1.00 49.78 140 ILE A C 1
ATOM 1152 O O . ILE A 1 140 ? 19.267 -25.419 -36.618 1.00 49.78 140 ILE A O 1
ATOM 1156 N N . ASP A 1 141 ? 20.501 -26.622 -35.162 1.00 50.56 141 ASP A N 1
ATOM 1157 C CA . ASP A 1 141 ? 20.939 -27.603 -36.132 1.00 50.56 141 ASP A CA 1
ATOM 1158 C C . ASP A 1 141 ? 19.672 -28.420 -36.427 1.00 50.56 141 ASP A C 1
ATOM 1160 O O . ASP A 1 141 ? 19.018 -28.908 -35.502 1.00 50.56 141 ASP A O 1
ATOM 1164 N N . GLU A 1 142 ? 19.248 -28.478 -37.693 1.00 50.81 142 GLU A N 1
ATOM 1165 C CA . GLU A 1 142 ? 17.997 -29.140 -38.111 1.00 50.81 142 GLU A CA 1
ATOM 1166 C C . GLU A 1 142 ? 17.985 -30.661 -37.837 1.00 50.81 142 GLU A C 1
ATOM 1168 O O . GLU A 1 142 ? 17.035 -31.346 -38.202 1.00 50.81 142 GLU A O 1
ATOM 1173 N N . GLU A 1 143 ? 19.014 -31.197 -37.177 1.00 50.34 143 GLU A N 1
ATOM 1174 C CA . GLU A 1 143 ? 19.201 -32.621 -36.900 1.00 50.34 143 GLU A CA 1
ATOM 1175 C C . GLU A 1 143 ? 18.682 -33.073 -35.520 1.00 50.34 143 GLU A C 1
ATOM 1177 O O . GLU A 1 143 ? 18.575 -34.271 -35.293 1.00 50.34 143 GLU A O 1
ATOM 1182 N N . ASP A 1 144 ? 18.276 -32.162 -34.624 1.00 48.59 144 ASP A N 1
ATOM 1183 C CA . ASP A 1 144 ? 17.728 -32.522 -33.295 1.00 48.59 144 ASP A CA 1
ATOM 1184 C C . ASP A 1 144 ? 16.190 -32.701 -33.284 1.00 48.59 144 ASP A C 1
ATOM 1186 O O . ASP A 1 144 ? 15.551 -32.687 -32.230 1.00 48.59 144 ASP A O 1
ATOM 1190 N N . TYR A 1 145 ? 15.570 -32.875 -34.457 1.00 53.12 145 TYR A N 1
ATOM 1191 C CA . TYR A 1 145 ? 14.140 -33.181 -34.598 1.00 53.12 145 TYR A CA 1
ATOM 1192 C C . TYR A 1 145 ? 13.906 -34.619 -35.079 1.00 53.12 145 TYR A C 1
ATOM 1194 O O . TYR A 1 145 ? 13.161 -34.836 -36.022 1.00 53.12 145 TYR A O 1
ATOM 1202 N N . ASP A 1 146 ? 14.559 -35.592 -34.443 1.00 52.28 146 ASP A N 1
ATOM 1203 C CA . ASP A 1 146 ? 14.074 -36.977 -34.342 1.00 52.28 146 ASP A CA 1
ATOM 1204 C C . ASP A 1 146 ? 14.957 -37.779 -33.368 1.00 52.28 146 ASP A C 1
ATOM 1206 O O . ASP A 1 146 ? 16.045 -38.224 -33.734 1.00 52.28 146 ASP A O 1
ATOM 1210 N N . THR A 1 147 ? 14.500 -37.944 -32.119 1.00 45.56 147 THR A N 1
ATOM 1211 C CA . THR A 1 147 ? 14.406 -39.204 -31.331 1.00 45.56 147 THR A CA 1
ATOM 1212 C C . THR A 1 147 ? 13.908 -38.895 -29.918 1.00 45.56 147 THR A C 1
ATOM 1214 O O . THR A 1 147 ? 14.517 -38.040 -29.237 1.00 45.56 147 THR A O 1
#

Sequence (147 aa):
MSAIPHDALVVQNVLKEMGVTDYEPRVVSQLLEFAYRYVNILFITSAWRGARPDRQFMLELAEQKNSIPLPAIRQNFGMRLPNDRFCLVQPNMQWKSRERLRELAEQMSRNQKEEAERSTETPRQTRPEAITSVLKRRPIDEEDYDT